Protein AF-A0A662G8X0-F1 (afdb_monomer)

Radius of gyration: 20.64 Å; Cα contacts (8 Å, |Δi|>4): 61; chains: 1; bounding box: 44×34×64 Å

Secondary structure (DSSP, 8-state):
---SHHHHHHHHHHHHHHHHHHHHHHTT-TT-HHHHHHTS-HHHHHHHHHHHHIIIIIHHHHHHHHH-S-THHHHHHHHHHHHHHHHHS-TTTHHHHHHHHHHHHHHHHHHHHHHT-

Mean predicted aligned error: 13.85 Å

Structure (mmCIF, N/CA/C/O backbone):
data_AF-A0A662G8X0-F1
#
_entry.id   AF-A0A662G8X0-F1
#
loop_
_atom_site.group_PDB
_atom_site.id
_atom_site.type_symbol
_atom_site.label_atom_id
_atom_site.label_alt_id
_atom_site.label_comp_id
_atom_site.label_asym_id
_atom_site.label_entity_id
_atom_site.label_seq_id
_atom_site.pdbx_PDB_ins_code
_atom_site.Cartn_x
_atom_site.Cartn_y
_atom_site.Cartn_z
_atom_site.occupancy
_atom_site.B_iso_or_equiv
_atom_site.auth_seq_id
_atom_site.auth_comp_id
_atom_site.auth_asym_id
_atom_site.auth_atom_id
_atom_site.pdbx_PDB_model_num
ATOM 1 N N . MET A 1 1 ? 0.475 24.228 -0.710 1.00 35.78 1 MET A N 1
ATOM 2 C CA . MET A 1 1 ? 1.794 24.573 -1.277 1.00 35.78 1 MET A CA 1
ATOM 3 C C . MET A 1 1 ? 2.300 23.319 -1.986 1.00 35.78 1 MET A C 1
ATOM 5 O O . MET A 1 1 ? 2.993 22.526 -1.378 1.00 35.78 1 MET A O 1
ATOM 9 N N . ILE A 1 2 ? 1.795 23.056 -3.198 1.00 45.12 2 ILE A N 1
ATOM 10 C CA . ILE A 1 2 ? 2.092 21.871 -4.029 1.00 45.12 2 ILE A CA 1
ATOM 11 C C . ILE A 1 2 ? 2.097 22.394 -5.468 1.00 45.12 2 ILE A C 1
ATOM 13 O O . ILE A 1 2 ? 1.054 22.470 -6.107 1.00 45.12 2 ILE A O 1
ATOM 17 N N . SER A 1 3 ? 3.228 22.920 -5.919 1.00 44.50 3 SER A N 1
ATOM 18 C CA . SER A 1 3 ? 3.368 23.449 -7.286 1.00 44.50 3 SER A CA 1
ATOM 19 C C . SER A 1 3 ? 4.810 23.414 -7.792 1.00 44.50 3 SER A C 1
ATOM 21 O O . SER A 1 3 ? 5.095 23.985 -8.838 1.00 44.50 3 SER A O 1
ATOM 23 N N . VAL A 1 4 ? 5.724 22.784 -7.046 1.00 49.34 4 VAL A N 1
ATOM 24 C CA . VAL A 1 4 ? 7.158 22.750 -7.374 1.00 49.34 4 VAL A CA 1
ATOM 25 C C . VAL A 1 4 ? 7.580 21.393 -7.954 1.00 49.34 4 VAL A C 1
ATOM 27 O O . VAL A 1 4 ? 8.512 21.364 -8.743 1.00 49.34 4 VAL A O 1
ATOM 30 N N . ASP A 1 5 ? 6.859 20.299 -7.683 1.00 51.72 5 ASP A N 1
ATOM 31 C CA . ASP A 1 5 ? 7.266 18.964 -8.158 1.00 51.72 5 ASP A CA 1
ATOM 32 C C . ASP A 1 5 ? 6.867 18.654 -9.612 1.00 51.72 5 ASP A C 1
ATOM 34 O O . ASP A 1 5 ? 7.603 17.971 -10.320 1.00 51.72 5 ASP A O 1
ATOM 38 N N . VAL A 1 6 ? 5.761 19.224 -10.112 1.00 53.53 6 VAL A N 1
ATOM 39 C CA . VAL A 1 6 ? 5.253 18.922 -11.469 1.00 53.53 6 VAL A CA 1
ATOM 40 C C . VAL A 1 6 ? 6.229 19.374 -12.566 1.00 53.53 6 VAL A C 1
ATOM 42 O O . VAL A 1 6 ? 6.422 18.673 -13.555 1.00 53.53 6 VAL A O 1
ATOM 45 N N . SER A 1 7 ? 6.896 20.520 -12.384 1.00 57.44 7 SER A N 1
ATOM 46 C CA . SER A 1 7 ? 7.826 21.055 -13.388 1.00 57.44 7 SER A CA 1
ATOM 47 C C . SER A 1 7 ? 9.170 20.327 -13.411 1.00 57.44 7 SER A C 1
ATOM 49 O O . SER A 1 7 ? 9.816 20.264 -14.456 1.00 57.44 7 SER A O 1
ATOM 51 N N . VAL A 1 8 ? 9.599 19.766 -12.277 1.00 59.19 8 VAL A N 1
ATOM 52 C CA . VAL A 1 8 ? 10.854 19.013 -12.169 1.00 59.19 8 VAL A CA 1
ATOM 53 C C . VAL A 1 8 ? 10.700 17.646 -12.826 1.00 59.19 8 VAL A C 1
ATOM 55 O O . VAL A 1 8 ? 11.582 17.233 -13.579 1.00 59.19 8 VAL A O 1
ATOM 58 N N . GLU A 1 9 ? 9.564 16.976 -12.623 1.00 57.56 9 GLU A N 1
ATOM 59 C CA . GLU A 1 9 ? 9.260 15.721 -13.313 1.00 57.56 9 GLU A CA 1
ATOM 60 C C . GLU A 1 9 ? 9.174 15.920 -14.830 1.00 57.56 9 GLU A C 1
ATOM 62 O O . GLU A 1 9 ? 9.857 15.211 -15.563 1.00 57.56 9 GLU A O 1
ATOM 67 N N . GLU A 1 10 ? 8.458 16.934 -15.330 1.00 59.66 10 GLU A N 1
ATOM 68 C CA . GLU A 1 10 ? 8.409 17.240 -16.773 1.00 59.66 10 GLU A CA 1
ATOM 69 C C . GLU A 1 10 ? 9.798 17.532 -17.374 1.00 59.66 10 GLU A C 1
ATOM 71 O O . GLU A 1 10 ? 10.109 17.133 -18.505 1.00 59.66 10 GLU A O 1
ATOM 76 N N . GLN A 1 11 ? 10.676 18.192 -16.615 1.00 60.41 11 GLN A N 1
ATOM 77 C CA . GLN A 1 11 ? 12.053 18.461 -17.034 1.00 60.41 11 GLN A CA 1
ATOM 78 C C . GLN A 1 11 ? 12.925 17.198 -17.039 1.00 60.41 11 GLN A C 1
ATOM 80 O O . GLN A 1 11 ? 13.717 17.008 -17.961 1.00 60.41 11 GLN A O 1
ATOM 85 N N . LEU A 1 12 ? 12.769 16.309 -16.057 1.00 60.94 12 LEU A N 1
ATOM 86 C CA . LEU A 1 12 ? 13.465 15.017 -16.011 1.00 60.94 12 LEU A CA 1
ATOM 87 C C . LEU A 1 12 ? 13.016 14.099 -17.149 1.00 60.94 12 LEU A C 1
ATOM 89 O O . LEU A 1 12 ? 13.834 13.451 -17.805 1.00 60.94 12 LEU A O 1
ATOM 93 N N . ILE A 1 13 ? 11.714 14.095 -17.414 1.00 61.81 13 ILE A N 1
ATOM 94 C CA . ILE A 1 13 ? 11.071 13.372 -18.503 1.00 61.81 13 ILE A CA 1
ATOM 95 C C . ILE A 1 13 ? 11.649 13.853 -19.842 1.00 61.81 13 ILE A C 1
ATOM 97 O O . ILE A 1 13 ? 12.231 13.055 -20.578 1.00 61.81 13 ILE A O 1
ATOM 101 N N . SER A 1 14 ? 11.586 15.156 -20.137 1.00 60.41 14 SER A N 1
ATOM 102 C CA . SER A 1 14 ? 12.078 15.730 -21.404 1.00 60.41 14 SER A CA 1
ATOM 103 C C . SER A 1 14 ? 13.589 15.568 -21.624 1.00 60.41 14 SER A C 1
ATOM 105 O O . SER A 1 14 ? 14.027 15.311 -22.753 1.00 60.41 14 SER A O 1
ATOM 107 N N . GLN A 1 15 ? 14.401 15.639 -20.566 1.00 63.97 15 GLN A N 1
ATOM 108 C CA . GLN A 1 15 ? 15.838 15.368 -20.659 1.00 63.97 15 GLN A CA 1
ATOM 109 C C . GLN A 1 15 ? 16.133 13.902 -21.005 1.00 63.97 15 GLN A C 1
ATOM 111 O O . GLN A 1 15 ? 16.994 13.634 -21.846 1.00 63.97 15 GLN A O 1
ATOM 116 N N . ASN A 1 16 ? 15.393 12.954 -20.422 1.00 64.19 16 ASN A N 1
ATOM 117 C CA . ASN A 1 16 ? 15.549 11.524 -20.704 1.00 64.19 16 ASN A CA 1
ATOM 118 C C . ASN A 1 16 ? 15.088 11.163 -22.132 1.00 64.19 16 ASN A C 1
ATOM 120 O O . ASN A 1 16 ? 15.709 10.348 -22.809 1.00 64.19 16 ASN A O 1
ATOM 124 N N . PHE A 1 17 ? 14.057 11.841 -22.645 1.00 66.94 17 PHE A N 1
ATOM 125 C CA . PHE A 1 17 ? 13.660 11.742 -24.055 1.00 66.94 17 PHE A CA 1
ATOM 126 C C . PHE A 1 17 ? 14.764 12.187 -25.010 1.00 66.94 17 PHE A C 1
ATOM 128 O O . PHE A 1 17 ? 15.066 11.507 -25.991 1.00 66.94 17 PHE A O 1
ATOM 135 N N . THR A 1 18 ? 15.373 13.333 -24.714 1.00 67.31 18 THR A N 1
ATOM 136 C CA . THR A 1 18 ? 16.396 13.936 -25.573 1.00 67.31 18 THR A CA 1
ATOM 137 C C . THR A 1 18 ? 17.660 13.077 -25.613 1.00 67.31 18 THR A C 1
ATOM 139 O O . THR A 1 18 ? 18.258 12.907 -26.676 1.00 67.31 18 THR A O 1
ATOM 142 N N . SER A 1 19 ? 18.057 12.483 -24.484 1.00 68.25 19 SER A N 1
ATOM 143 C CA . SER A 1 19 ? 19.219 11.591 -24.429 1.00 68.25 19 SER A CA 1
ATOM 144 C C . SER A 1 19 ? 18.990 10.300 -25.221 1.00 68.25 19 SER A C 1
ATOM 146 O O . SER A 1 19 ? 19.830 9.951 -26.049 1.00 68.25 19 SER A O 1
ATOM 148 N N . GLN A 1 20 ? 17.835 9.645 -25.055 1.00 63.62 20 GLN A N 1
ATOM 149 C CA . GLN A 1 20 ? 17.489 8.427 -25.795 1.00 63.62 20 GLN A CA 1
ATOM 150 C C . GLN A 1 20 ? 17.391 8.686 -27.301 1.00 63.62 20 GLN A C 1
ATOM 152 O O . GLN A 1 20 ? 17.925 7.916 -28.100 1.00 63.62 20 GLN A O 1
ATOM 157 N N . PHE A 1 21 ? 16.787 9.808 -27.69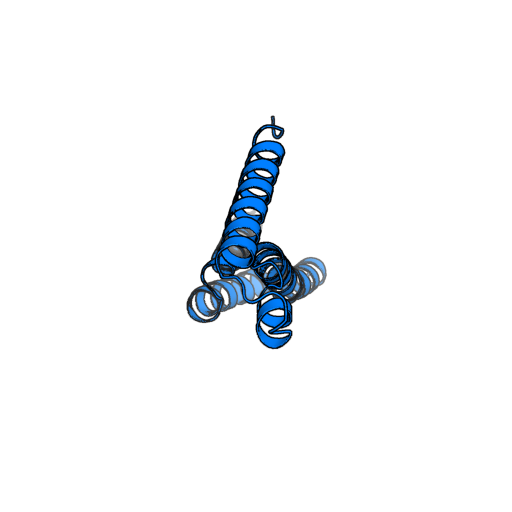6 1.00 66.50 21 PHE A N 1
ATOM 158 C CA . PHE A 1 21 ? 16.727 10.232 -29.093 1.00 66.50 21 PHE A CA 1
ATOM 159 C C . PHE A 1 21 ? 18.126 10.459 -29.685 1.00 66.50 21 PHE A C 1
ATOM 161 O O . PHE A 1 21 ? 18.432 9.964 -30.771 1.00 66.50 21 PHE A O 1
ATOM 168 N N . ASN A 1 22 ? 19.013 11.134 -28.948 1.00 68.06 22 ASN A N 1
ATOM 169 C CA . ASN A 1 22 ? 20.392 11.363 -29.377 1.00 68.06 22 ASN A CA 1
ATOM 170 C C . ASN A 1 22 ? 21.191 10.058 -29.493 1.00 68.06 22 ASN A C 1
ATOM 172 O O . ASN A 1 22 ? 21.970 9.915 -30.431 1.00 68.06 22 ASN A O 1
ATOM 176 N N . THR A 1 23 ? 20.975 9.082 -28.607 1.00 67.44 23 THR A N 1
ATOM 177 C CA . THR A 1 23 ? 21.597 7.751 -28.707 1.00 67.44 23 THR A CA 1
ATOM 178 C C . THR A 1 23 ? 21.119 6.988 -29.946 1.00 67.44 23 THR A C 1
ATOM 180 O O . THR A 1 23 ? 21.927 6.355 -30.627 1.00 67.44 23 THR A O 1
ATOM 183 N N . LEU A 1 24 ? 19.833 7.081 -30.295 1.00 65.06 24 LEU A N 1
ATOM 184 C CA . LEU A 1 24 ? 19.275 6.454 -31.500 1.00 65.06 24 LEU A CA 1
ATOM 185 C C . LEU A 1 24 ? 19.802 7.108 -32.787 1.00 65.06 24 LEU A C 1
ATOM 187 O O . LEU A 1 24 ? 20.160 6.405 -33.733 1.00 65.06 24 LEU A O 1
ATOM 191 N N . MET A 1 25 ? 19.922 8.438 -32.792 1.00 65.31 25 MET A N 1
ATOM 192 C CA . MET A 1 25 ? 20.515 9.210 -33.888 1.00 6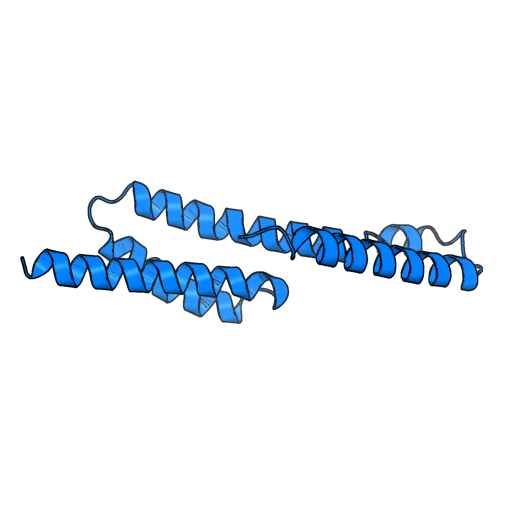5.31 25 MET A CA 1
ATOM 193 C C . MET A 1 25 ? 22.019 8.947 -34.049 1.00 65.31 25 MET A C 1
ATOM 195 O O . MET A 1 25 ? 22.492 8.780 -35.172 1.00 65.31 25 MET A O 1
ATOM 199 N N . GLN A 1 26 ? 22.774 8.861 -32.948 1.00 62.50 26 GLN A N 1
ATOM 200 C CA . GLN A 1 26 ? 24.210 8.546 -32.968 1.00 62.50 26 GLN A CA 1
ATOM 201 C C . GLN A 1 26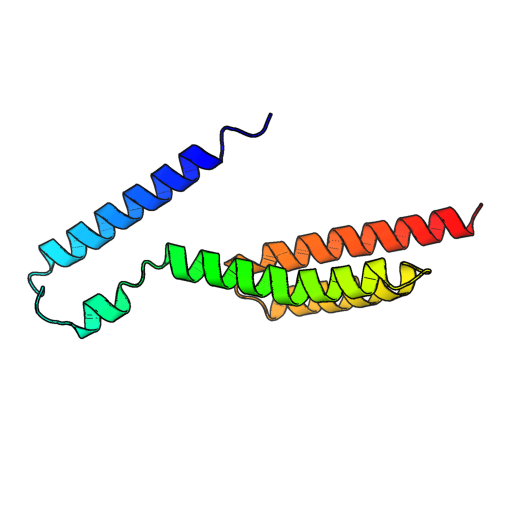 ? 24.495 7.089 -33.351 1.00 62.50 26 GLN A C 1
ATOM 203 O O . GLN A 1 26 ? 25.535 6.806 -33.938 1.00 62.50 26 GLN A O 1
ATOM 208 N N . SER A 1 27 ? 23.575 6.160 -33.069 1.00 58.44 27 SER A N 1
ATOM 209 C CA . SER A 1 27 ? 23.739 4.739 -33.398 1.00 58.44 27 SER A CA 1
ATOM 210 C C . SER A 1 27 ? 23.605 4.424 -34.900 1.00 58.44 27 SER A C 1
ATOM 212 O O . SER A 1 27 ? 23.789 3.264 -35.269 1.00 58.44 27 SER A O 1
ATOM 214 N N . GLY A 1 28 ? 23.273 5.394 -35.766 1.00 58.25 28 GLY A N 1
ATOM 215 C CA . GLY A 1 28 ? 23.291 5.238 -37.232 1.00 58.25 28 GLY A CA 1
ATOM 216 C C . GLY A 1 28 ? 22.371 4.143 -37.795 1.00 58.25 28 GLY A C 1
ATOM 217 O O . GLY A 1 28 ? 22.546 3.713 -38.930 1.00 58.25 28 GLY A O 1
ATOM 218 N N . ASN A 1 29 ? 21.402 3.669 -37.009 1.00 55.59 29 ASN A N 1
ATOM 219 C CA . ASN A 1 29 ? 20.631 2.452 -37.277 1.00 55.59 29 ASN A CA 1
ATOM 220 C C . ASN A 1 29 ? 19.118 2.740 -37.293 1.00 55.59 29 ASN A C 1
ATOM 222 O O . ASN A 1 29 ? 18.323 2.026 -36.685 1.00 55.59 29 ASN A O 1
ATOM 226 N N . LEU A 1 30 ? 18.728 3.816 -37.986 1.00 54.00 30 LEU A N 1
ATOM 227 C CA . LEU A 1 30 ? 17.350 4.328 -38.089 1.00 54.00 30 LEU A CA 1
ATOM 228 C C . LEU A 1 30 ? 16.372 3.379 -38.817 1.00 54.00 30 LEU A C 1
ATOM 230 O O . LEU A 1 30 ? 15.171 3.621 -38.815 1.00 54.00 30 LEU A O 1
ATOM 234 N N . LEU A 1 31 ? 16.870 2.303 -39.437 1.00 54.31 31 LEU A N 1
ATOM 235 C CA . LEU A 1 31 ? 16.070 1.325 -40.191 1.00 54.31 31 LEU A CA 1
ATOM 236 C C . LEU A 1 31 ? 15.750 0.050 -39.400 1.00 54.31 31 LEU A C 1
ATOM 238 O O . LEU A 1 31 ? 15.030 -0.821 -39.885 1.00 54.31 31 LEU A O 1
ATOM 242 N N . ASN A 1 32 ? 16.263 -0.079 -38.176 1.00 51.09 32 ASN A N 1
ATOM 243 C CA . ASN A 1 32 ? 15.998 -1.236 -37.334 1.00 51.09 32 ASN A CA 1
ATOM 244 C C . ASN A 1 32 ? 14.711 -0.993 -36.532 1.00 51.09 32 ASN A C 1
ATOM 246 O O . ASN A 1 32 ? 14.735 -0.655 -35.352 1.00 51.09 32 ASN A O 1
ATOM 250 N N . ILE A 1 33 ? 13.576 -1.126 -37.220 1.00 52.00 33 ILE A N 1
ATOM 251 C CA . ILE A 1 33 ? 12.195 -1.033 -36.704 1.00 52.00 33 ILE A CA 1
ATOM 252 C C . ILE A 1 33 ? 11.950 -1.826 -35.408 1.00 52.00 33 ILE A C 1
ATOM 254 O O . ILE A 1 33 ? 11.098 -1.441 -34.612 1.00 52.00 33 ILE A O 1
ATOM 258 N N . SER A 1 34 ? 12.745 -2.863 -35.136 1.00 53.41 34 SER A N 1
ATOM 259 C CA . SER A 1 34 ? 12.730 -3.604 -33.871 1.00 53.41 34 SER A CA 1
ATOM 260 C C . SER A 1 34 ? 13.160 -2.754 -32.663 1.00 53.41 34 SER A C 1
ATOM 262 O O . SER A 1 34 ? 12.609 -2.920 -31.582 1.00 53.41 34 SER A O 1
ATOM 264 N N . LYS A 1 35 ? 14.078 -1.789 -32.841 1.00 52.38 35 LYS A N 1
ATOM 265 C CA . LYS A 1 35 ? 14.534 -0.872 -31.776 1.00 52.38 35 LYS A CA 1
ATOM 266 C C . LYS A 1 35 ? 13.623 0.341 -31.572 1.00 52.38 35 LYS A C 1
ATOM 268 O O . LYS A 1 35 ? 13.598 0.902 -30.484 1.00 52.38 35 LYS A O 1
ATOM 273 N N . LEU A 1 36 ? 12.852 0.724 -32.592 1.00 51.97 36 LEU A N 1
ATOM 274 C CA . LEU A 1 36 ? 11.811 1.756 -32.475 1.00 51.97 36 LEU A CA 1
ATOM 275 C C . LEU A 1 36 ? 10.571 1.230 -31.729 1.00 51.97 36 LEU A C 1
ATOM 277 O O . LEU A 1 36 ? 9.896 1.990 -31.040 1.00 51.97 36 LEU A O 1
ATOM 281 N N . GLY A 1 37 ? 10.300 -0.078 -31.825 1.00 51.56 37 GLY A N 1
ATOM 282 C CA . GLY A 1 37 ? 9.311 -0.769 -30.989 1.00 51.56 37 GLY A CA 1
ATOM 283 C C . GLY A 1 37 ? 9.764 -0.970 -29.536 1.00 51.56 37 GLY A C 1
ATOM 284 O O . GLY A 1 37 ? 8.927 -0.985 -28.640 1.00 51.56 37 GLY A O 1
ATOM 285 N N . GLU A 1 38 ? 11.076 -1.068 -29.285 1.00 52.19 38 GLU A N 1
ATOM 286 C CA . GLU A 1 38 ? 11.655 -1.092 -27.928 1.00 52.19 38 GLU A CA 1
ATOM 287 C C . GLU A 1 38 ? 11.720 0.294 -27.269 1.00 52.19 38 GLU A C 1
ATOM 289 O O . GLU A 1 38 ? 11.750 0.382 -26.045 1.00 52.19 38 GLU A O 1
ATOM 294 N N . SER A 1 39 ? 11.702 1.385 -28.044 1.00 54.16 39 SER A N 1
ATOM 295 C CA . SER A 1 39 ? 11.711 2.759 -27.526 1.00 54.16 39 SER A CA 1
ATOM 296 C C . SER A 1 39 ? 10.317 3.286 -27.173 1.00 54.16 39 SER A C 1
ATOM 298 O O . SER A 1 39 ? 10.077 4.492 -27.270 1.00 54.16 39 SER A O 1
ATOM 300 N N . ILE A 1 40 ? 9.390 2.413 -26.749 1.00 56.50 40 ILE A N 1
ATOM 301 C CA . ILE A 1 40 ? 8.272 2.883 -25.923 1.00 56.50 40 ILE A CA 1
ATOM 302 C C . ILE A 1 40 ? 8.945 3.576 -24.744 1.00 56.50 40 ILE A C 1
ATOM 304 O O . ILE A 1 40 ? 9.699 2.917 -24.023 1.00 56.50 40 ILE A O 1
ATOM 308 N N . PRO A 1 41 ? 8.765 4.892 -24.576 1.00 60.28 41 PRO A N 1
ATOM 309 C CA . PRO A 1 41 ? 9.590 5.629 -23.644 1.00 60.28 41 PRO A CA 1
ATOM 310 C C . PRO A 1 41 ? 9.352 5.022 -22.276 1.00 60.28 41 PRO A C 1
ATOM 312 O O . PRO A 1 41 ? 8.215 4.988 -21.809 1.00 60.28 41 PRO A O 1
ATOM 315 N N . SER A 1 42 ? 10.407 4.480 -21.673 1.00 59.19 42 SER A N 1
ATOM 316 C CA . SER A 1 42 ? 10.341 3.706 -20.429 1.00 59.19 42 SER A CA 1
ATOM 317 C C . SER A 1 42 ? 9.566 4.430 -19.324 1.00 59.19 42 SER A C 1
ATOM 319 O O . SER A 1 42 ? 8.906 3.795 -18.507 1.00 59.19 42 SER A O 1
ATOM 321 N N . VAL A 1 43 ? 9.574 5.764 -19.368 1.00 61.19 43 VAL A N 1
ATOM 322 C CA . VAL A 1 43 ? 8.758 6.667 -18.552 1.00 61.19 43 VAL A CA 1
ATOM 323 C C . VAL A 1 43 ? 7.255 6.384 -18.675 1.00 61.19 43 VAL A C 1
ATOM 325 O O . VAL A 1 43 ? 6.588 6.228 -17.656 1.00 61.19 43 VAL A O 1
ATOM 328 N N . TYR A 1 44 ? 6.708 6.288 -19.892 1.00 60.44 44 TYR A N 1
ATOM 329 C CA . TYR A 1 44 ? 5.283 6.006 -20.086 1.00 60.44 44 TYR A CA 1
ATOM 330 C C . TYR A 1 44 ? 4.934 4.608 -19.596 1.00 60.44 44 TYR A C 1
ATOM 332 O O . TYR A 1 44 ? 3.938 4.453 -18.901 1.00 60.44 44 TYR A O 1
ATOM 340 N N . THR A 1 45 ? 5.761 3.603 -19.889 1.00 69.00 45 THR A N 1
ATOM 341 C CA . THR A 1 45 ? 5.524 2.234 -19.411 1.00 69.00 45 THR A CA 1
ATOM 342 C C . THR A 1 45 ? 5.549 2.162 -17.884 1.00 69.00 45 THR A C 1
ATOM 344 O O . THR A 1 45 ? 4.695 1.499 -17.298 1.00 69.00 45 THR A O 1
ATOM 347 N N . SER A 1 46 ? 6.470 2.876 -17.228 1.00 70.12 46 SER A N 1
ATOM 348 C CA . SER A 1 46 ? 6.547 2.949 -15.763 1.00 70.12 46 SER A CA 1
ATOM 349 C C . SER A 1 46 ? 5.310 3.617 -15.166 1.00 70.12 46 SER A C 1
ATOM 351 O O . SER A 1 46 ? 4.667 3.031 -14.301 1.00 70.12 46 SER A O 1
ATOM 353 N N . LEU A 1 47 ? 4.926 4.796 -15.671 1.00 75.12 47 LEU A N 1
ATOM 354 C CA . LEU A 1 47 ? 3.743 5.518 -15.193 1.00 75.12 47 LEU A CA 1
ATOM 355 C C . LEU A 1 47 ? 2.468 4.693 -15.372 1.00 75.12 47 LEU A C 1
ATOM 357 O O . LEU A 1 47 ? 1.662 4.584 -14.452 1.00 75.12 47 LEU A O 1
ATOM 361 N N . LEU A 1 48 ? 2.294 4.070 -16.540 1.00 82.88 48 LEU A N 1
ATOM 362 C CA . LEU A 1 48 ? 1.113 3.261 -16.832 1.00 82.88 48 LEU A CA 1
ATOM 363 C C . LEU A 1 48 ? 1.049 2.017 -15.939 1.00 82.88 48 LEU A C 1
ATOM 365 O O . LEU A 1 48 ? -0.031 1.640 -15.486 1.00 82.88 48 LEU A O 1
ATOM 369 N N . THR A 1 49 ? 2.203 1.409 -15.656 1.00 81.06 49 THR A N 1
ATOM 370 C CA . THR A 1 49 ? 2.318 0.259 -14.749 1.00 81.06 49 THR A CA 1
ATOM 371 C C . THR A 1 49 ? 1.965 0.650 -13.316 1.00 81.06 49 THR A C 1
ATOM 373 O O . THR A 1 49 ? 1.182 -0.046 -12.670 1.00 81.06 49 THR A O 1
ATOM 376 N N . ASP A 1 50 ? 2.466 1.782 -12.825 1.00 82.69 50 ASP A N 1
ATOM 377 C CA . ASP A 1 50 ? 2.161 2.264 -11.476 1.00 82.69 50 ASP A CA 1
ATOM 378 C C . ASP A 1 50 ? 0.675 2.640 -11.348 1.00 82.69 50 ASP A C 1
ATOM 380 O O . ASP A 1 50 ? -0.002 2.218 -10.408 1.00 82.69 50 ASP A O 1
ATOM 384 N N . MET A 1 51 ? 0.117 3.346 -12.338 1.00 85.88 51 MET A N 1
ATOM 385 C CA . MET A 1 51 ? -1.314 3.671 -12.386 1.00 85.88 51 MET A CA 1
ATOM 386 C C . MET A 1 51 ? -2.193 2.417 -12.435 1.00 85.88 51 MET A C 1
ATOM 388 O O . MET A 1 51 ? -3.229 2.368 -11.767 1.00 85.88 51 MET A O 1
ATOM 392 N N . PHE A 1 52 ? -1.789 1.396 -13.194 1.00 88.56 52 PHE A N 1
ATOM 393 C CA . PHE A 1 52 ? -2.489 0.115 -13.246 1.00 88.56 52 PHE A CA 1
ATOM 394 C C . PHE A 1 52 ? -2.549 -0.535 -11.862 1.00 88.56 52 PHE A C 1
ATOM 396 O O . PHE A 1 52 ? -3.638 -0.864 -11.391 1.00 88.56 52 PHE A O 1
ATOM 403 N N . TRP A 1 53 ? -1.410 -0.667 -11.177 1.00 86.94 53 TRP A N 1
ATOM 404 C CA . TRP A 1 53 ? -1.370 -1.271 -9.845 1.00 86.94 53 TRP A CA 1
ATOM 405 C C . TRP A 1 53 ? -2.153 -0.459 -8.809 1.00 86.94 53 TRP A C 1
ATOM 407 O O . TRP A 1 53 ? -2.821 -1.043 -7.951 1.00 86.94 53 TRP A O 1
ATOM 417 N N . ALA A 1 54 ? -2.136 0.871 -8.922 1.00 87.62 54 ALA A N 1
ATOM 418 C CA . ALA A 1 54 ? -2.879 1.764 -8.041 1.00 87.62 54 ALA A CA 1
ATOM 419 C C . ALA A 1 54 ? -4.390 1.597 -8.220 1.00 87.62 54 ALA A C 1
ATOM 421 O O . ALA A 1 54 ? -5.115 1.457 -7.238 1.00 87.62 54 ALA A O 1
ATOM 422 N N . MET A 1 55 ? -4.874 1.556 -9.461 1.00 89.50 55 MET A N 1
ATOM 423 C CA . MET A 1 55 ? -6.294 1.342 -9.742 1.00 89.50 55 MET A CA 1
ATOM 424 C C . MET A 1 55 ? -6.739 -0.076 -9.391 1.00 89.50 55 MET A C 1
ATOM 426 O O . MET A 1 55 ? -7.817 -0.249 -8.826 1.00 89.50 55 MET A O 1
ATOM 430 N N . PHE A 1 56 ? -5.915 -1.082 -9.683 1.00 89.00 56 PHE A N 1
ATOM 431 C CA . PHE A 1 56 ? -6.254 -2.476 -9.428 1.00 89.00 56 PHE A CA 1
ATOM 432 C C . PHE A 1 56 ? -6.400 -2.745 -7.929 1.00 89.00 56 PHE A C 1
ATOM 434 O O . PHE A 1 56 ? -7.471 -3.128 -7.466 1.00 89.00 56 PHE A O 1
ATOM 441 N N . PHE A 1 57 ? -5.358 -2.484 -7.142 1.00 87.12 57 PHE A N 1
ATOM 442 C CA . PHE A 1 57 ? -5.400 -2.774 -5.711 1.00 87.12 57 PHE A CA 1
ATOM 443 C C . PHE A 1 57 ? -6.072 -1.671 -4.903 1.00 87.12 57 PHE A C 1
ATOM 445 O O . PHE A 1 57 ? -6.911 -1.963 -4.054 1.00 87.12 57 PHE A O 1
ATOM 452 N N . GLY A 1 58 ? -5.752 -0.408 -5.186 1.00 86.69 58 GLY A N 1
ATOM 453 C CA . GLY A 1 58 ? -6.362 0.733 -4.509 1.00 86.69 58 GLY A CA 1
ATOM 454 C C . GLY A 1 58 ? -7.859 0.837 -4.785 1.00 86.69 58 GLY A C 1
ATOM 455 O O . GLY A 1 58 ? -8.625 1.082 -3.859 1.00 86.69 58 GLY A O 1
ATOM 456 N N . GLY A 1 59 ? -8.303 0.578 -6.019 1.00 86.94 59 GLY A N 1
ATOM 457 C CA . GLY A 1 59 ? -9.721 0.611 -6.383 1.00 86.94 59 GLY A CA 1
ATOM 458 C C . GLY A 1 59 ? -10.540 -0.490 -5.711 1.00 86.94 59 GLY A C 1
ATOM 459 O O . GLY A 1 59 ? -11.580 -0.199 -5.120 1.00 86.94 59 GLY A O 1
ATOM 460 N N . ILE A 1 60 ? -10.062 -1.741 -5.734 1.00 85.88 60 ILE A N 1
ATOM 461 C CA . ILE A 1 60 ? -10.731 -2.862 -5.048 1.00 85.88 60 ILE A CA 1
ATOM 462 C C . ILE A 1 60 ? -10.772 -2.610 -3.539 1.00 85.88 60 ILE A C 1
ATOM 464 O O . ILE A 1 60 ? -11.816 -2.783 -2.909 1.00 85.88 60 ILE A O 1
ATOM 468 N N . PHE A 1 61 ? -9.656 -2.161 -2.967 1.00 86.00 61 PHE A N 1
ATOM 469 C CA . PHE A 1 61 ? -9.568 -1.839 -1.551 1.00 86.00 61 PHE A CA 1
ATOM 470 C C . PHE A 1 61 ? -10.527 -0.714 -1.155 1.00 86.00 61 PHE A C 1
ATOM 472 O O . PHE A 1 61 ? -11.277 -0.878 -0.200 1.00 86.00 61 PHE A O 1
ATOM 479 N N . LEU A 1 62 ? -10.567 0.392 -1.903 1.00 85.75 62 LEU A N 1
ATOM 480 C CA . LEU A 1 62 ? -11.491 1.502 -1.649 1.00 85.75 62 LEU A CA 1
ATOM 481 C C . LEU A 1 62 ? -12.951 1.071 -1.786 1.00 85.75 62 LEU A C 1
ATOM 483 O O . LEU A 1 62 ? -13.774 1.433 -0.947 1.00 85.75 62 LEU A O 1
ATOM 487 N N . ALA A 1 63 ? -13.282 0.272 -2.801 1.00 86.56 63 ALA A N 1
ATOM 488 C CA . ALA A 1 63 ? -14.629 -0.264 -2.968 1.00 86.56 63 ALA A CA 1
ATOM 489 C C . ALA A 1 63 ? -15.037 -1.142 -1.775 1.00 86.56 63 ALA A C 1
ATOM 491 O O . ALA A 1 63 ? -16.164 -1.043 -1.285 1.00 86.56 63 ALA A O 1
ATOM 492 N N . TYR A 1 64 ? -14.115 -1.969 -1.280 1.00 84.19 64 TYR A N 1
ATOM 493 C CA . TYR A 1 64 ? -14.326 -2.792 -0.093 1.00 84.19 64 TYR A CA 1
ATOM 494 C C . TYR A 1 64 ? -14.451 -1.934 1.177 1.00 84.19 64 TYR A C 1
ATOM 496 O O . TYR A 1 64 ? -15.338 -2.168 1.992 1.00 84.19 64 TYR A O 1
ATOM 504 N N . TRP A 1 65 ? -13.636 -0.885 1.296 1.00 82.12 65 TRP A N 1
ATOM 505 C CA . TRP A 1 65 ? -13.633 0.043 2.425 1.00 82.12 65 TRP A CA 1
ATOM 506 C C . TRP A 1 65 ? -14.919 0.869 2.531 1.00 82.12 65 TRP A C 1
ATOM 508 O O . TRP A 1 65 ? -15.447 1.034 3.623 1.00 82.12 65 TRP A O 1
ATOM 518 N N . ILE A 1 66 ? -15.442 1.378 1.411 1.00 84.00 66 ILE A N 1
ATOM 519 C CA . ILE A 1 66 ? -16.665 2.204 1.381 1.00 84.00 66 ILE A CA 1
ATOM 520 C C . ILE A 1 66 ? -17.914 1.360 1.644 1.00 84.00 66 ILE A C 1
ATOM 522 O O . ILE A 1 66 ? -18.882 1.838 2.230 1.00 84.00 66 ILE A O 1
ATOM 526 N N . ARG A 1 67 ? -17.920 0.107 1.181 1.00 83.06 67 ARG A N 1
ATOM 527 C CA . ARG A 1 67 ? -19.098 -0.760 1.264 1.00 83.06 67 ARG A CA 1
ATOM 528 C C . ARG A 1 67 ? -19.331 -1.330 2.663 1.00 83.06 67 ARG A C 1
ATOM 530 O O . ARG A 1 67 ? -20.451 -1.745 2.954 1.00 83.06 67 ARG A O 1
ATOM 537 N N . GLN A 1 68 ? -18.301 -1.411 3.499 1.00 77.50 68 GLN A N 1
ATOM 538 C CA . GLN A 1 68 ? -18.405 -2.031 4.817 1.00 77.50 68 GLN A CA 1
ATOM 539 C C . GLN A 1 68 ? -18.678 -0.986 5.902 1.00 77.50 68 GLN A C 1
ATOM 541 O O . GLN A 1 68 ? -17.963 0.003 6.016 1.00 77.50 68 G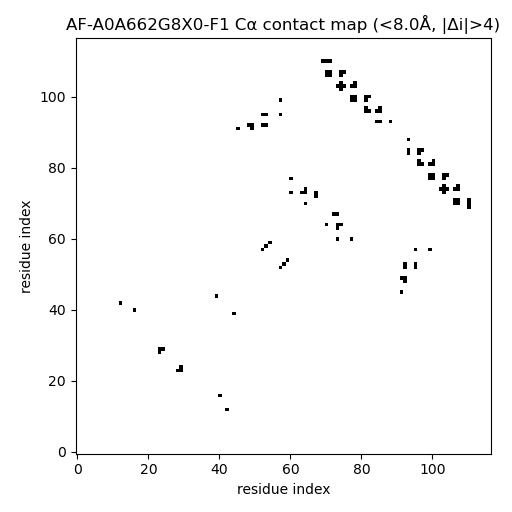LN A O 1
ATOM 546 N N . GLU A 1 69 ? -19.711 -1.222 6.718 1.00 70.56 69 GLU A N 1
ATOM 547 C CA . GLU A 1 69 ? -20.013 -0.381 7.890 1.00 70.56 69 GLU A CA 1
ATOM 548 C C . GLU A 1 69 ? -18.905 -0.455 8.950 1.00 70.56 69 GLU A C 1
ATOM 550 O O . GLU A 1 69 ? -18.660 0.516 9.673 1.00 70.56 69 GLU A O 1
ATOM 555 N N . ASP A 1 70 ? -18.221 -1.601 9.025 1.00 80.38 70 ASP A N 1
ATOM 556 C CA . ASP A 1 70 ? -17.059 -1.803 9.878 1.00 80.38 70 ASP A CA 1
ATOM 557 C C . ASP A 1 70 ? -15.765 -1.747 9.058 1.00 80.38 70 ASP A C 1
ATOM 559 O O . ASP A 1 70 ? -15.459 -2.634 8.259 1.00 80.38 70 ASP A O 1
ATOM 563 N N . VAL A 1 71 ? -14.977 -0.697 9.300 1.00 84.31 71 VAL A N 1
ATOM 564 C CA . VAL A 1 71 ? -13.691 -0.466 8.632 1.00 84.31 71 VAL A CA 1
ATOM 565 C C . VAL A 1 71 ? -12.563 -1.357 9.172 1.00 84.31 71 VAL A C 1
ATOM 567 O O . VAL A 1 71 ? -11.447 -1.310 8.655 1.00 84.31 71 VAL A O 1
ATOM 570 N N . MET A 1 72 ? -12.822 -2.223 10.158 1.00 85.88 72 MET A N 1
ATOM 571 C CA . MET A 1 72 ? -11.830 -3.156 10.704 1.00 85.88 72 MET A CA 1
ATOM 572 C C . MET A 1 72 ? -11.477 -4.290 9.731 1.00 85.88 72 MET A C 1
ATOM 574 O O . MET A 1 72 ? -10.298 -4.566 9.508 1.00 85.88 72 MET A O 1
ATOM 578 N N . LEU A 1 73 ? -12.474 -4.918 9.105 1.00 86.75 73 LEU A N 1
ATOM 579 C CA . LEU A 1 73 ? -12.269 -5.944 8.075 1.00 86.75 73 LEU A CA 1
ATOM 580 C C . LEU A 1 73 ? -11.433 -5.455 6.880 1.00 86.75 73 LEU A C 1
ATOM 582 O O . LEU A 1 73 ? -10.447 -6.122 6.548 1.00 86.75 73 LEU A O 1
ATOM 586 N N . PRO A 1 74 ? -11.746 -4.310 6.240 1.00 88.19 74 PRO A N 1
ATOM 587 C CA . PRO A 1 74 ? -10.945 -3.818 5.133 1.00 88.19 74 PRO A CA 1
ATOM 588 C C . PRO A 1 74 ? -9.552 -3.397 5.617 1.00 88.19 74 PRO A C 1
ATOM 590 O O . PRO A 1 74 ? -8.584 -3.636 4.904 1.00 88.19 74 PRO A O 1
ATOM 593 N N . SER A 1 75 ? -9.405 -2.910 6.856 1.00 90.00 75 SER A N 1
ATOM 594 C CA . SER A 1 75 ? -8.092 -2.621 7.452 1.00 90.00 75 SER A CA 1
ATOM 595 C C . SER A 1 75 ? -7.209 -3.859 7.598 1.00 90.00 75 SER A C 1
ATOM 597 O O . SER A 1 75 ? -6.032 -3.813 7.258 1.00 90.00 75 SER A O 1
ATOM 599 N N . ILE A 1 76 ? -7.742 -4.987 8.070 1.00 90.00 76 ILE A N 1
ATOM 600 C CA . ILE A 1 76 ? -6.957 -6.226 8.200 1.00 90.00 76 ILE A CA 1
ATOM 601 C C . ILE A 1 76 ? -6.546 -6.738 6.817 1.00 90.00 76 ILE A C 1
ATOM 603 O O . ILE A 1 76 ? -5.383 -7.082 6.599 1.00 90.00 76 ILE A O 1
ATOM 607 N N . VAL A 1 77 ? -7.485 -6.744 5.868 1.00 89.12 77 VAL A N 1
ATOM 608 C CA . VAL A 1 77 ? -7.224 -7.177 4.490 1.00 89.12 77 VAL A CA 1
ATOM 609 C C . VAL A 1 77 ? -6.179 -6.283 3.825 1.00 89.12 77 VAL A C 1
ATOM 611 O O . VAL A 1 77 ? -5.258 -6.800 3.200 1.00 89.12 77 VAL A O 1
ATOM 614 N N . GLY A 1 78 ? -6.265 -4.963 3.9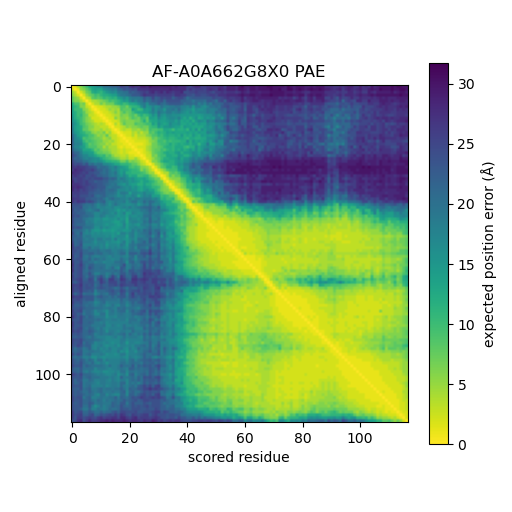91 1.00 90.00 78 GLY A N 1
ATOM 615 C CA . GLY A 1 78 ? -5.272 -4.034 3.457 1.00 90.00 78 GLY A CA 1
ATOM 616 C C . GLY A 1 78 ? -3.920 -4.121 4.151 1.00 90.00 78 GLY A C 1
ATOM 617 O O . GLY A 1 78 ? -2.899 -3.903 3.508 1.00 90.00 78 GLY A O 1
ATOM 618 N N . MET A 1 79 ? -3.879 -4.513 5.424 1.00 92.38 79 MET A N 1
ATOM 619 C CA . MET A 1 79 ? -2.623 -4.743 6.132 1.00 92.38 79 MET A CA 1
ATOM 620 C C . MET A 1 79 ? -1.904 -5.984 5.593 1.00 92.38 79 MET A C 1
ATOM 622 O O . MET A 1 79 ? -0.740 -5.910 5.212 1.00 92.38 79 MET A O 1
ATOM 626 N N . ILE A 1 80 ? -2.609 -7.113 5.479 1.00 91.69 80 ILE A N 1
ATOM 627 C CA . ILE A 1 80 ? -2.048 -8.357 4.926 1.00 91.69 80 ILE A CA 1
ATOM 628 C C . ILE A 1 80 ? -1.701 -8.170 3.445 1.00 91.69 80 ILE A C 1
ATOM 630 O O . ILE A 1 80 ? -0.595 -8.496 3.013 1.00 91.69 80 ILE A O 1
ATOM 634 N N . GLY A 1 81 ? -2.636 -7.608 2.676 1.00 89.62 81 GLY A N 1
ATOM 635 C CA . GLY A 1 81 ? -2.473 -7.340 1.252 1.00 89.62 81 GLY A CA 1
ATOM 636 C C . GLY A 1 81 ? -1.337 -6.362 0.979 1.00 89.62 81 GLY A C 1
ATOM 637 O O . GLY A 1 81 ? -0.494 -6.637 0.134 1.00 89.62 81 GLY A O 1
ATOM 638 N N . GLY A 1 82 ? -1.245 -5.272 1.741 1.00 89.50 82 GLY A N 1
ATOM 639 C CA . GLY A 1 82 ? -0.181 -4.280 1.612 1.00 89.50 82 GLY A CA 1
ATOM 640 C C . GLY A 1 82 ? 1.205 -4.865 1.883 1.00 89.50 82 GLY A C 1
ATOM 641 O O . GLY A 1 82 ? 2.127 -4.616 1.113 1.00 89.50 82 GLY A O 1
ATOM 642 N N . VAL A 1 83 ? 1.358 -5.715 2.906 1.00 90.62 83 VAL A N 1
ATOM 643 C CA . VAL A 1 83 ? 2.636 -6.406 3.162 1.00 90.62 83 VAL A CA 1
ATOM 644 C C . VAL A 1 83 ? 2.976 -7.370 2.023 1.00 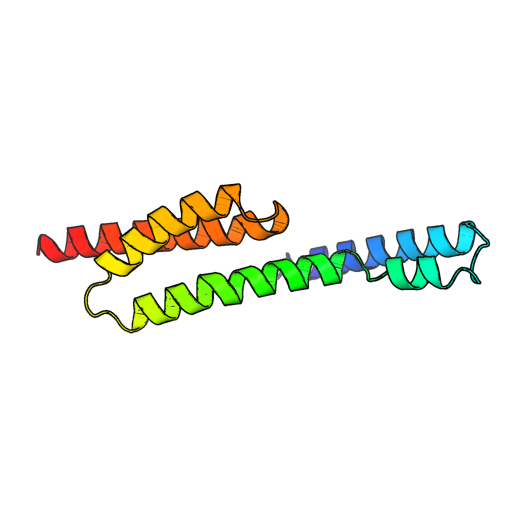90.62 83 VAL A C 1
ATOM 646 O O . VAL A 1 83 ? 4.106 -7.367 1.539 1.00 90.62 83 VAL A O 1
ATOM 649 N N . ALA A 1 84 ? 2.009 -8.162 1.553 1.00 90.31 84 ALA A N 1
ATOM 650 C CA . ALA A 1 84 ? 2.222 -9.082 0.436 1.00 90.31 84 ALA A CA 1
ATOM 651 C C . ALA A 1 84 ? 2.601 -8.341 -0.860 1.00 90.31 84 ALA A C 1
ATOM 653 O O . ALA A 1 84 ? 3.475 -8.784 -1.605 1.00 90.31 84 ALA A O 1
ATOM 654 N N . MET A 1 85 ? 1.990 -7.181 -1.107 1.00 88.19 85 MET A N 1
ATOM 655 C CA . MET A 1 85 ? 2.245 -6.355 -2.286 1.00 88.19 85 MET A CA 1
ATOM 656 C C . MET A 1 85 ? 3.667 -5.791 -2.325 1.00 88.19 85 MET A C 1
ATOM 658 O O . MET A 1 85 ? 4.200 -5.640 -3.418 1.00 88.19 85 MET A O 1
ATOM 662 N N . ILE A 1 86 ? 4.326 -5.551 -1.187 1.00 89.69 86 ILE A N 1
ATOM 663 C CA . ILE A 1 86 ? 5.734 -5.107 -1.178 1.00 89.69 86 ILE A CA 1
ATOM 664 C C . ILE A 1 86 ? 6.647 -6.144 -1.853 1.00 89.69 86 ILE A C 1
ATOM 666 O O . ILE A 1 86 ? 7.571 -5.771 -2.572 1.00 89.69 86 ILE A O 1
ATOM 670 N N . GLY A 1 87 ? 6.380 -7.440 -1.663 1.00 85.75 87 GLY A N 1
ATOM 671 C CA . GLY A 1 87 ? 7.164 -8.516 -2.279 1.00 85.75 87 GLY A CA 1
ATOM 672 C C . GLY A 1 87 ? 6.773 -8.845 -3.723 1.00 85.75 87 GLY A C 1
ATOM 673 O O . GLY A 1 87 ? 7.561 -9.461 -4.435 1.00 85.75 87 GLY A O 1
ATOM 674 N N . LEU A 1 88 ? 5.566 -8.461 -4.150 1.00 85.62 88 LEU A N 1
ATOM 675 C CA . LEU A 1 88 ? 5.004 -8.828 -5.456 1.00 85.62 88 LEU A CA 1
ATOM 676 C C . LEU A 1 88 ? 5.044 -7.692 -6.483 1.00 85.62 88 LEU A C 1
ATOM 678 O O . LEU A 1 88 ? 5.069 -7.959 -7.683 1.00 85.62 88 LEU A O 1
ATOM 682 N N . LEU A 1 89 ? 5.024 -6.435 -6.035 1.00 84.88 89 LEU A N 1
ATOM 683 C CA . LEU A 1 89 ? 5.025 -5.277 -6.919 1.00 84.88 89 LEU A CA 1
ATOM 684 C C . LEU A 1 89 ? 6.438 -4.930 -7.403 1.00 84.88 89 LEU A C 1
ATOM 686 O O . LEU A 1 89 ? 7.400 -5.044 -6.636 1.00 84.88 89 LEU A O 1
ATOM 690 N N . PRO A 1 90 ? 6.567 -4.429 -8.647 1.00 83.44 90 PRO A N 1
ATOM 691 C CA . PRO A 1 90 ? 7.819 -3.847 -9.106 1.00 83.44 90 PRO A CA 1
ATOM 692 C C . PRO A 1 90 ? 8.215 -2.657 -8.209 1.00 83.44 90 PRO A C 1
ATOM 694 O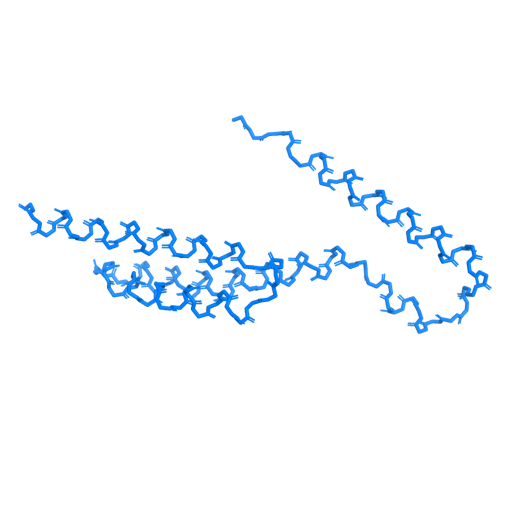 O . PRO A 1 90 ? 7.330 -1.976 -7.682 1.00 83.44 90 PRO A O 1
ATOM 697 N N . PRO A 1 91 ? 9.521 -2.358 -8.049 1.00 83.50 91 PRO A N 1
ATOM 698 C CA . PRO A 1 91 ? 9.996 -1.316 -7.133 1.00 83.50 91 PRO A CA 1
ATOM 699 C C . PRO A 1 91 ? 9.363 0.069 -7.340 1.00 83.50 91 PRO A C 1
ATOM 701 O O . PRO A 1 91 ? 9.166 0.794 -6.370 1.00 83.50 91 PRO A O 1
ATOM 704 N N . SER A 1 92 ? 8.995 0.424 -8.577 1.00 79.94 92 SER A N 1
ATOM 705 C CA . SER A 1 92 ? 8.300 1.683 -8.888 1.00 79.94 92 SER A CA 1
ATOM 706 C C . SER A 1 92 ? 6.940 1.787 -8.178 1.00 79.94 92 SER A C 1
ATOM 708 O O . SER A 1 92 ? 6.623 2.804 -7.560 1.00 79.94 92 SER A O 1
ATOM 710 N N . ALA A 1 93 ? 6.193 0.681 -8.149 1.00 83.81 93 ALA A N 1
ATOM 711 C CA . ALA A 1 93 ? 4.826 0.602 -7.648 1.00 83.81 93 ALA A CA 1
ATOM 712 C C . ALA A 1 93 ? 4.729 0.308 -6.139 1.00 83.81 93 ALA A C 1
ATOM 714 O O . ALA A 1 93 ? 3.640 0.395 -5.568 1.00 83.81 93 ALA A O 1
ATOM 715 N N . GLN A 1 94 ? 5.832 -0.021 -5.456 1.00 88.31 94 GLN A N 1
ATOM 716 C CA . GLN A 1 94 ? 5.818 -0.351 -4.019 1.00 88.31 94 GLN A CA 1
ATOM 717 C C . GLN A 1 94 ? 5.250 0.776 -3.143 1.00 88.31 94 GLN A C 1
ATOM 719 O O . GLN A 1 94 ? 4.636 0.509 -2.109 1.00 88.31 94 GLN A O 1
ATOM 724 N N . HIS A 1 95 ? 5.359 2.028 -3.590 1.00 86.69 95 HIS A N 1
ATOM 725 C CA . HIS A 1 95 ? 4.760 3.191 -2.934 1.00 86.69 95 HIS A CA 1
ATOM 726 C C . HIS A 1 95 ? 3.250 3.036 -2.691 1.00 86.69 95 HIS A C 1
ATOM 728 O O . HIS A 1 95 ? 2.737 3.452 -1.653 1.00 86.69 95 HIS A O 1
ATOM 734 N N . ILE A 1 96 ? 2.541 2.359 -3.597 1.00 86.81 96 ILE A N 1
ATOM 735 C CA . ILE A 1 96 ? 1.102 2.087 -3.485 1.00 86.81 96 ILE A CA 1
ATOM 736 C C . ILE A 1 96 ? 0.822 1.150 -2.307 1.00 86.81 96 ILE A C 1
ATOM 738 O O . ILE A 1 96 ? -0.133 1.360 -1.558 1.00 86.81 96 ILE A O 1
ATOM 742 N N . ALA A 1 97 ? 1.677 0.144 -2.106 1.00 89.88 97 ALA A N 1
ATOM 743 C CA . ALA A 1 97 ? 1.566 -0.768 -0.975 1.00 89.88 97 ALA A CA 1
ATOM 744 C C . ALA A 1 97 ? 1.746 -0.025 0.357 1.00 89.88 97 ALA A C 1
ATOM 746 O O . ALA A 1 97 ? 0.976 -0.249 1.290 1.00 89.88 97 ALA A O 1
ATOM 747 N N . TYR A 1 98 ? 2.691 0.919 0.436 1.00 90.38 98 TYR A N 1
ATOM 748 C CA . TYR A 1 98 ? 2.864 1.750 1.632 1.00 90.38 98 TYR A CA 1
ATOM 749 C C . TYR A 1 98 ? 1.639 2.622 1.916 1.00 90.38 98 TYR A C 1
ATOM 751 O O . TYR A 1 98 ? 1.197 2.690 3.061 1.00 90.38 98 TYR A O 1
ATOM 759 N N . ILE A 1 99 ? 1.045 3.241 0.892 1.00 89.56 99 ILE A N 1
ATOM 760 C CA . ILE A 1 99 ? -0.175 4.047 1.050 1.00 89.56 99 ILE A CA 1
ATOM 761 C C . ILE A 1 99 ? -1.324 3.187 1.598 1.00 89.56 99 ILE A C 1
ATOM 763 O O . ILE A 1 99 ? -1.980 3.573 2.567 1.00 89.56 99 ILE A O 1
ATOM 767 N N . LEU A 1 100 ? -1.534 1.994 1.033 1.00 88.69 100 LEU A N 1
ATOM 768 C CA . LEU A 1 100 ? -2.546 1.042 1.504 1.00 88.69 100 LEU A CA 1
ATOM 769 C C . LEU A 1 100 ? -2.310 0.610 2.955 1.00 88.69 100 LEU A C 1
ATOM 771 O O . LEU A 1 100 ? -3.261 0.545 3.739 1.00 88.69 100 LEU A O 1
ATOM 775 N N . LEU A 1 101 ? -1.054 0.363 3.337 1.00 92.00 101 LEU A N 1
ATOM 776 C CA . LEU A 1 101 ? -0.690 0.029 4.714 1.00 92.00 101 LEU A CA 1
ATOM 777 C C . LEU A 1 101 ? -1.004 1.167 5.680 1.00 92.00 101 LEU A C 1
ATOM 779 O O . LEU A 1 101 ? -1.601 0.926 6.727 1.00 92.00 101 LEU A O 1
ATOM 783 N N . VAL A 1 102 ? -0.661 2.406 5.328 1.00 92.81 102 VAL A N 1
ATOM 784 C CA . VAL A 1 102 ? -0.942 3.575 6.172 1.00 92.81 102 VAL A CA 1
ATOM 785 C C . VAL A 1 102 ? -2.446 3.744 6.387 1.00 92.81 102 VAL A C 1
ATOM 787 O O . VAL A 1 102 ? -2.881 3.916 7.526 1.00 92.81 102 VAL A O 1
ATOM 790 N N . ILE A 1 103 ? -3.254 3.630 5.328 1.00 89.75 103 ILE A N 1
ATOM 791 C CA . ILE A 1 103 ? -4.721 3.717 5.431 1.00 89.75 103 ILE A CA 1
ATOM 792 C C . ILE A 1 103 ? -5.268 2.586 6.313 1.00 89.75 103 ILE A C 1
ATOM 794 O O . ILE A 1 103 ? -6.107 2.821 7.182 1.00 89.75 103 ILE A O 1
ATOM 798 N N . SER A 1 104 ? -4.747 1.373 6.146 1.00 90.50 104 SER A N 1
ATOM 799 C CA . SER A 1 104 ? -5.141 0.198 6.929 1.00 90.50 104 SER A CA 1
ATOM 800 C C . SER A 1 104 ? -4.820 0.344 8.418 1.00 90.50 104 SER A C 1
ATOM 802 O O . SER A 1 104 ? -5.639 0.002 9.273 1.00 90.50 104 SER A O 1
ATOM 804 N N . ILE A 1 105 ? -3.657 0.905 8.752 1.00 91.50 105 ILE A N 1
ATOM 805 C CA . ILE A 1 105 ? -3.270 1.204 10.137 1.00 91.50 105 ILE A CA 1
ATOM 806 C C . ILE A 1 105 ? -4.179 2.297 10.713 1.00 91.50 105 ILE A C 1
ATOM 808 O O . ILE A 1 105 ? -4.673 2.174 11.834 1.00 91.50 105 ILE A O 1
ATOM 812 N N . ALA A 1 106 ? -4.461 3.349 9.943 1.00 90.88 106 ALA A N 1
ATOM 813 C CA . ALA A 1 106 ? -5.3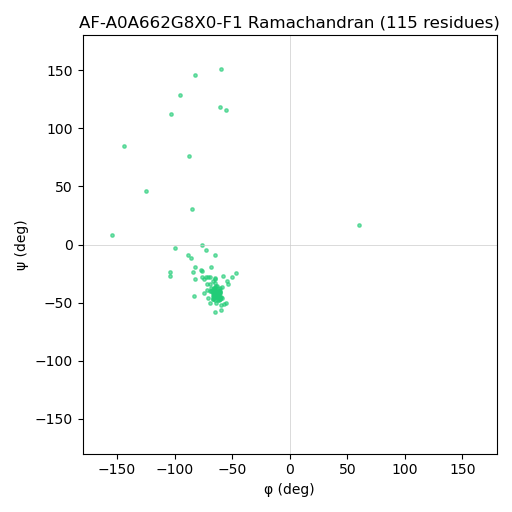61 4.413 10.375 1.00 90.88 106 ALA A CA 1
ATOM 814 C C . ALA A 1 106 ? -6.785 3.891 10.654 1.00 90.88 106 ALA A C 1
ATOM 816 O O . ALA A 1 106 ? -7.388 4.267 11.661 1.00 90.88 106 ALA A O 1
ATOM 817 N N . GLY A 1 107 ? -7.313 2.987 9.821 1.00 87.12 107 GLY A N 1
ATOM 818 C CA . GLY A 1 107 ? -8.633 2.383 10.032 1.00 87.12 107 GLY A CA 1
ATOM 819 C C . GLY A 1 107 ? -8.704 1.445 11.237 1.00 87.12 107 GLY A C 1
ATOM 820 O O . GLY A 1 107 ? -9.687 1.475 11.985 1.00 87.12 107 GLY A O 1
ATOM 821 N N . THR A 1 108 ? -7.645 0.673 11.498 1.00 89.94 108 THR A N 1
ATOM 822 C CA . THR A 1 108 ? -7.549 -0.135 12.729 1.00 89.94 108 THR A CA 1
ATOM 823 C C . THR A 1 108 ? -7.466 0.750 13.974 1.00 89.94 108 THR A C 1
ATOM 825 O O . THR A 1 108 ? -8.162 0.501 14.955 1.00 89.94 108 THR A O 1
ATOM 828 N N . LEU A 1 109 ? -6.691 1.836 13.943 1.00 89.62 109 LEU A N 1
ATOM 829 C CA . LEU A 1 109 ? -6.652 2.796 15.052 1.00 89.62 109 LEU A CA 1
ATOM 830 C C . LEU A 1 109 ? -8.017 3.455 15.289 1.00 89.62 109 LEU A C 1
ATOM 832 O O . LEU A 1 109 ? -8.467 3.538 16.432 1.00 89.62 109 LEU A O 1
ATOM 836 N N . TYR A 1 110 ? -8.701 3.879 14.224 1.00 87.94 110 TYR A N 1
ATOM 837 C CA . TYR A 1 110 ? -10.032 4.479 14.318 1.00 87.94 110 TYR A CA 1
ATOM 838 C C . TYR A 1 110 ? -11.046 3.534 14.970 1.00 87.94 110 TYR A C 1
ATOM 840 O O . TYR A 1 110 ? -11.779 3.946 15.869 1.00 87.94 110 TYR A O 1
ATOM 848 N N . THR A 1 111 ? -11.075 2.267 14.554 1.00 86.38 111 THR A N 1
ATOM 849 C CA . THR A 1 111 ? -12.004 1.265 15.104 1.00 86.38 111 THR A CA 1
ATOM 850 C C . THR A 1 111 ? -11.732 0.978 16.572 1.00 86.38 111 THR A C 1
ATOM 852 O O . THR A 1 111 ? -12.675 0.965 17.360 1.00 86.38 111 THR A O 1
ATOM 855 N N . ILE A 1 112 ? -10.464 0.862 16.978 1.00 87.25 112 ILE A N 1
ATOM 856 C CA . ILE A 1 112 ? -10.085 0.682 18.389 1.00 87.25 112 ILE A CA 1
ATOM 857 C C . ILE A 1 112 ? -10.524 1.879 19.243 1.00 87.25 112 ILE A C 1
ATOM 859 O O . ILE A 1 112 ? -11.058 1.695 20.337 1.00 87.25 112 ILE A O 1
ATOM 863 N N . ILE A 1 113 ? -10.311 3.108 18.762 1.00 89.38 113 ILE A N 1
ATOM 864 C CA . ILE A 1 113 ? -10.707 4.325 19.486 1.00 89.38 113 ILE A CA 1
ATOM 865 C C . ILE A 1 113 ? -12.232 4.421 19.578 1.00 89.38 113 ILE A C 1
ATOM 867 O O . ILE A 1 113 ? -12.762 4.695 20.653 1.00 89.38 113 ILE A O 1
ATOM 871 N N . LYS A 1 114 ? -12.944 4.167 18.474 1.00 85.69 114 LYS A N 1
ATOM 872 C CA . LYS A 1 114 ? -14.410 4.175 18.425 1.00 85.69 114 LYS A CA 1
ATOM 873 C C . LYS A 1 114 ? -15.014 3.121 19.353 1.00 85.69 114 LYS A C 1
ATOM 875 O O . LYS A 1 114 ? -15.982 3.427 20.028 1.00 85.69 114 LYS A O 1
ATOM 880 N N . ALA A 1 115 ? -14.432 1.924 19.428 1.00 84.50 115 ALA A N 1
ATOM 881 C CA . ALA A 1 115 ? -14.908 0.844 20.294 1.00 84.50 115 ALA A CA 1
ATOM 882 C C . ALA A 1 115 ? -14.729 1.126 21.798 1.00 84.50 115 ALA A C 1
ATOM 884 O O . ALA A 1 115 ? -15.367 0.474 22.620 1.00 84.50 115 ALA A O 1
ATOM 885 N N . ARG A 1 116 ? -13.855 2.071 22.176 1.00 80.06 116 ARG A N 1
ATOM 886 C CA . ARG A 1 116 ? -13.669 2.501 23.573 1.00 80.06 116 ARG A CA 1
ATOM 887 C C . ARG A 1 116 ? -14.641 3.592 24.031 1.00 80.06 116 ARG A C 1
ATOM 889 O O . ARG A 1 116 ? -14.635 3.901 25.222 1.00 80.06 116 ARG A O 1
ATOM 896 N N . ARG A 1 117 ? -15.392 4.214 23.121 1.00 62.72 117 ARG A N 1
ATOM 897 C CA . ARG A 1 117 ? -16.319 5.312 23.422 1.00 62.72 117 ARG A CA 1
ATOM 898 C C . ARG A 1 117 ? -17.753 4.808 23.469 1.00 62.72 117 ARG A C 1
ATOM 900 O O . ARG A 1 117 ? -18.486 5.308 24.346 1.00 62.72 117 ARG A O 1
#

pLDDT: mean 75.3, std 14.89, range [35.78, 92.81]

Nearest PDB structures (foldseek):
  8glv-assembly1_Eb  TM=3.799E-01  e=8.803E+00  Chlamydomonas reinhardtii

Foldseek 3Di:
DPDPVVVVVVVVLVVLVVVVVVVCVVVVPVPPVVVVVVPPPVVVVLVVLLVVVCCVVVVVLVVVCVPDPQNLVSLVVLLVVLVVCCVVPDPSNNVSSVVSNVVSVVSNVVNVVVVVD

Sequence (117 aa):
MISVDVSVEEQLISQNFTSQFNTLMQSGNLLNISKLGESIPSVYTSLLTDMFWAMFFGGIFLAYWIRQEDVMLPSIVGMIGGVAMIGLLPPSAQHIAYILLVISIAGTLYTIIKARR

Solvent-accessible surface area (backbone atoms only — not comparable to full-atom values): 6487 Å² total; per-residue (Å²): 143,87,80,69,64,67,61,53,51,54,49,53,51,54,52,52,51,51,50,54,52,49,50,52,64,72,62,74,52,87,80,49,63,72,58,62,68,64,57,60,55,64,65,59,58,50,53,52,51,35,52,48,54,39,50,56,54,50,45,54,49,49,54,51,40,73,71,38,94,59,45,47,63,42,12,52,52,29,40,56,48,18,59,54,35,53,79,71,41,59,8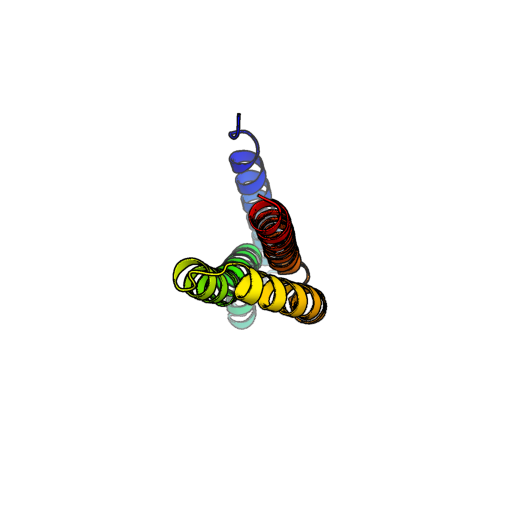1,85,37,30,63,51,24,52,53,41,30,54,53,14,52,50,32,42,52,49,47,58,54,59,75,74,108